Protein AF-A0A5N5TAV2-F1 (afdb_monomer_lite)

pLDDT: mean 87.17, std 7.48, range [62.22, 96.62]

Structure (mmCIF, N/CA/C/O backbone):
data_AF-A0A5N5TAV2-F1
#
_entry.id   AF-A0A5N5TAV2-F1
#
loop_
_atom_site.group_PDB
_atom_site.id
_atom_site.type_symbol
_atom_site.label_atom_id
_atom_site.label_alt_id
_atom_site.label_comp_id
_atom_site.label_asym_id
_atom_site.label_entity_id
_atom_site.label_seq_id
_atom_site.pdbx_PDB_ins_code
_atom_site.Cartn_x
_atom_site.Cartn_y
_atom_site.Cartn_z
_atom_site.occupancy
_atom_site.B_iso_or_equiv
_atom_site.auth_seq_id
_atom_site.auth_comp_id
_atom_site.auth_asym_id
_atom_site.auth_atom_id
_atom_site.pdbx_PDB_model_num
ATOM 1 N N . MET A 1 1 ? -1.971 -16.984 12.006 1.00 73.25 1 MET A N 1
ATOM 2 C CA . MET A 1 1 ? -1.444 -15.706 12.526 1.00 73.25 1 MET A CA 1
ATOM 3 C C . MET A 1 1 ? -2.433 -14.619 12.150 1.00 73.25 1 MET A C 1
ATOM 5 O O . MET A 1 1 ? -2.885 -14.628 11.012 1.00 73.25 1 MET A O 1
ATOM 9 N N . ASP A 1 2 ? -2.828 -13.767 13.094 1.00 86.25 2 ASP A N 1
ATOM 10 C CA . ASP A 1 2 ? -3.733 -12.645 12.826 1.00 86.25 2 ASP A CA 1
ATOM 11 C C . ASP A 1 2 ? -2.931 -11.431 12.330 1.00 86.25 2 ASP A C 1
ATOM 13 O O . ASP A 1 2 ? -1.951 -11.043 12.961 1.00 86.25 2 ASP A O 1
ATOM 17 N N . ILE A 1 3 ? -3.339 -10.858 11.196 1.00 89.25 3 ILE A N 1
ATOM 18 C CA . ILE A 1 3 ? -2.697 -9.702 10.551 1.00 89.25 3 ILE A CA 1
ATOM 19 C C . ILE A 1 3 ? -3.586 -8.450 10.556 1.00 89.25 3 ILE A C 1
ATOM 21 O O . ILE A 1 3 ? -3.293 -7.492 9.842 1.00 89.25 3 ILE A O 1
ATOM 25 N N . THR A 1 4 ? -4.678 -8.446 11.331 1.00 89.00 4 THR A N 1
ATOM 26 C CA . THR A 1 4 ? -5.674 -7.361 11.336 1.00 89.00 4 THR A CA 1
ATOM 27 C C . THR A 1 4 ? -5.035 -5.998 11.601 1.00 89.00 4 THR A C 1
ATOM 29 O O . THR A 1 4 ? -5.343 -5.036 10.907 1.00 89.00 4 THR A O 1
ATOM 32 N N . GLU A 1 5 ? -4.101 -5.905 12.552 1.00 88.25 5 GLU A N 1
ATOM 33 C CA . GLU A 1 5 ? -3.417 -4.642 12.856 1.00 88.25 5 GLU A CA 1
ATOM 34 C C . GLU A 1 5 ? -2.574 -4.145 11.679 1.00 88.25 5 GLU A C 1
ATOM 36 O O . GLU A 1 5 ? -2.759 -3.016 11.228 1.00 88.25 5 GLU A O 1
ATOM 41 N N . SER A 1 6 ? -1.687 -4.988 11.142 1.00 89.56 6 SER A N 1
ATOM 42 C CA . SER A 1 6 ? -0.850 -4.623 9.995 1.00 89.56 6 SER A CA 1
ATOM 43 C C . SER A 1 6 ? -1.703 -4.232 8.790 1.00 89.56 6 SER A C 1
ATOM 45 O O . SER A 1 6 ? -1.431 -3.224 8.143 1.00 89.56 6 SER A O 1
ATOM 47 N N . PHE A 1 7 ? -2.780 -4.977 8.530 1.00 90.69 7 PHE A N 1
ATOM 48 C CA . PHE A 1 7 ? -3.722 -4.663 7.464 1.00 90.69 7 PHE A CA 1
ATOM 49 C C . PHE A 1 7 ? -4.356 -3.279 7.654 1.00 90.69 7 PHE A C 1
ATOM 51 O O . PHE A 1 7 ? -4.352 -2.466 6.730 1.00 90.69 7 PHE A O 1
ATOM 58 N N . GLU A 1 8 ? -4.867 -2.984 8.846 1.00 89.19 8 GLU A N 1
ATOM 59 C CA . GLU A 1 8 ? -5.537 -1.721 9.144 1.00 89.19 8 GLU A CA 1
ATOM 60 C C . GLU A 1 8 ? -4.594 -0.509 9.126 1.00 89.19 8 GLU A C 1
ATOM 62 O O . GLU A 1 8 ? -5.004 0.575 8.702 1.00 89.19 8 GLU A O 1
ATOM 67 N N . CYS A 1 9 ? -3.342 -0.696 9.555 1.00 88.88 9 CYS A N 1
ATOM 68 C CA . CYS A 1 9 ? -2.297 0.327 9.544 1.00 88.88 9 CYS A CA 1
ATOM 69 C C . CYS A 1 9 ? -1.771 0.624 8.135 1.00 88.88 9 CYS A C 1
ATOM 71 O O . CYS A 1 9 ? -1.396 1.759 7.857 1.00 88.88 9 CYS A O 1
ATOM 73 N N . SER A 1 10 ? -1.739 -0.365 7.239 1.00 88.81 10 SER A N 1
ATOM 74 C CA . SER A 1 10 ? -1.295 -0.159 5.855 1.00 88.81 10 SER A CA 1
ATOM 75 C C . SER A 1 10 ? -2.388 0.422 4.954 1.00 88.81 10 SER A C 1
ATOM 77 O O . SER A 1 10 ? -2.080 1.121 3.990 1.00 88.81 10 SER A O 1
ATOM 79 N N . HIS A 1 11 ? -3.666 0.165 5.251 1.00 88.94 11 HIS A N 1
ATOM 80 C CA . HIS A 1 11 ? -4.780 0.536 4.379 1.00 88.94 11 HIS A CA 1
ATOM 81 C C . HIS A 1 11 ? -5.647 1.641 4.991 1.00 88.94 11 HIS A C 1
ATOM 83 O O . HIS A 1 11 ? -6.580 1.383 5.750 1.00 88.94 11 HIS A O 1
ATOM 89 N N . PHE A 1 12 ? -5.393 2.893 4.607 1.00 85.81 12 PHE A N 1
ATOM 90 C CA . PHE A 1 12 ? -6.178 4.056 5.053 1.00 85.81 12 PHE A CA 1
ATOM 91 C C . PHE A 1 12 ? -7.471 4.290 4.246 1.00 85.81 12 PHE A C 1
ATOM 93 O O . PHE A 1 12 ? -8.322 5.096 4.637 1.00 85.81 12 PHE A O 1
ATOM 100 N N . THR A 1 13 ? -7.644 3.580 3.129 1.00 84.50 13 THR A N 1
ATOM 101 C CA . THR A 1 13 ? -8.831 3.650 2.265 1.00 84.50 13 THR A CA 1
ATOM 102 C C . THR A 1 13 ? -9.853 2.567 2.619 1.00 84.50 13 THR A C 1
ATOM 104 O O . THR A 1 13 ? -9.528 1.554 3.227 1.00 84.50 13 THR A O 1
ATOM 107 N N . GLN A 1 14 ? -11.114 2.773 2.226 1.00 85.56 14 GLN A N 1
ATOM 108 C CA . GLN A 1 14 ? -12.201 1.808 2.470 1.00 85.56 14 GLN A CA 1
ATOM 109 C C . GLN A 1 14 ? -12.255 0.678 1.429 1.00 85.56 14 GLN A C 1
ATOM 111 O O . GLN A 1 14 ? -12.990 -0.292 1.600 1.00 85.56 14 GLN A O 1
ATOM 116 N N . LEU A 1 15 ? -11.499 0.793 0.334 1.00 88.81 15 LEU A N 1
ATOM 117 C CA . LEU A 1 15 ? -11.545 -0.157 -0.777 1.00 88.81 15 LEU A CA 1
ATOM 118 C C . LEU A 1 15 ? -11.104 -1.575 -0.360 1.00 88.81 15 LEU A C 1
ATOM 120 O O . LEU A 1 15 ? -11.860 -2.511 -0.622 1.00 88.81 1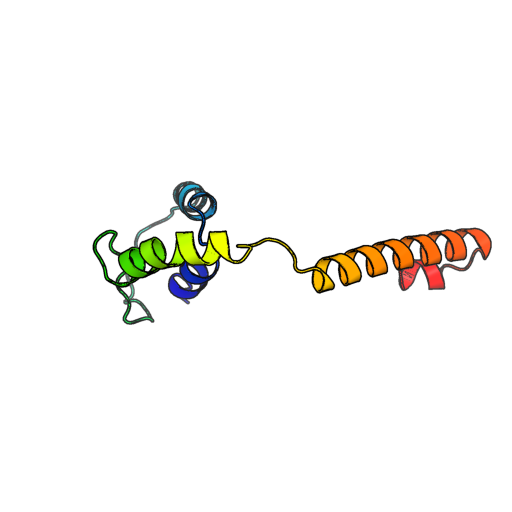5 LEU A O 1
ATOM 124 N N . PRO A 1 16 ? -9.969 -1.765 0.343 1.00 90.56 16 PRO A N 1
ATOM 125 C CA . PRO A 1 16 ? -9.539 -3.089 0.799 1.00 90.56 16 PRO A CA 1
ATOM 126 C C . PRO A 1 16 ? -10.517 -3.717 1.799 1.00 90.56 16 PRO A C 1
ATOM 128 O O . PRO A 1 16 ? -10.802 -4.908 1.723 1.00 90.56 16 PRO A O 1
ATOM 131 N N . GLU A 1 17 ? -11.086 -2.911 2.698 1.00 89.19 17 GLU A N 1
ATOM 132 C CA . GLU A 1 17 ? -12.073 -3.366 3.684 1.00 89.19 17 GLU A CA 1
ATOM 133 C C . GLU A 1 17 ? -13.365 -3.854 3.010 1.00 89.19 17 GLU A C 1
ATOM 135 O O . GLU A 1 17 ? -13.916 -4.894 3.369 1.00 89.19 17 GLU A O 1
ATOM 140 N N . ASN A 1 18 ? -13.828 -3.145 1.977 1.00 91.94 18 ASN A N 1
ATOM 141 C CA . ASN A 1 18 ? -14.982 -3.574 1.191 1.00 91.94 18 ASN A CA 1
ATOM 142 C C . ASN A 1 18 ? -14.691 -4.834 0.368 1.00 91.94 18 ASN A C 1
ATOM 144 O O . ASN A 1 18 ? -15.572 -5.681 0.230 1.00 91.94 18 ASN A O 1
ATOM 148 N N . LEU A 1 19 ? -13.467 -4.983 -0.142 1.00 93.81 19 LEU A N 1
ATOM 149 C CA . LEU A 1 19 ? -13.053 -6.175 -0.877 1.00 93.81 19 LEU A CA 1
ATOM 150 C C . LEU A 1 19 ? -13.018 -7.417 0.027 1.00 93.81 19 LEU A C 1
ATOM 152 O O . LEU A 1 19 ? -13.479 -8.480 -0.387 1.00 93.81 19 LEU A O 1
ATOM 156 N N . LEU A 1 20 ? -12.536 -7.282 1.268 1.00 91.38 20 LEU A N 1
ATOM 157 C CA . LEU A 1 20 ? -12.464 -8.386 2.233 1.00 91.38 20 LEU A CA 1
ATOM 158 C C . LEU A 1 20 ? -13.823 -9.035 2.510 1.00 91.38 20 LEU A C 1
ATOM 160 O O . LEU A 1 20 ? -13.882 -10.249 2.689 1.00 91.38 20 LEU A O 1
ATOM 164 N N . LYS A 1 21 ? -14.919 -8.264 2.474 1.00 91.38 21 LYS A N 1
ATOM 165 C CA . LYS A 1 21 ? -16.282 -8.788 2.675 1.00 91.38 21 LYS A CA 1
ATOM 166 C C . LYS A 1 21 ? -16.633 -9.908 1.689 1.00 91.38 21 LYS A C 1
ATOM 168 O O . LYS A 1 21 ? -17.369 -10.819 2.047 1.00 91.38 21 LYS A O 1
ATOM 173 N N . LYS A 1 22 ? -16.079 -9.878 0.469 1.00 95.12 22 LYS A N 1
ATOM 174 C CA . LYS A 1 22 ? -16.287 -10.919 -0.554 1.00 95.12 22 LYS A CA 1
ATOM 175 C C . LYS A 1 22 ? -15.581 -12.236 -0.218 1.00 95.12 22 LYS A C 1
ATOM 177 O O . LYS A 1 22 ? -16.026 -13.292 -0.651 1.00 95.12 22 LYS A O 1
ATOM 182 N N . PHE A 1 23 ? -14.483 -12.168 0.527 1.00 93.31 23 PHE A N 1
ATOM 183 C CA . PHE A 1 23 ? -13.650 -13.317 0.889 1.00 93.31 23 PHE A CA 1
ATOM 184 C C . PHE A 1 23 ? -13.894 -13.779 2.330 1.00 93.31 23 PHE A C 1
ATOM 186 O O . PHE A 1 23 ? -13.082 -14.509 2.897 1.00 93.31 23 PHE A O 1
ATOM 193 N N . TYR A 1 24 ? -15.000 -13.346 2.936 1.00 93.00 24 TYR A N 1
ATOM 194 C CA . TYR A 1 24 ? -15.392 -13.784 4.264 1.00 93.00 24 TYR A CA 1
ATOM 195 C C . TYR A 1 24 ? -15.732 -15.281 4.252 1.00 93.00 24 TYR A C 1
ATOM 197 O O . TYR A 1 24 ? -16.561 -15.731 3.464 1.00 93.00 24 TYR A O 1
ATOM 205 N N . VAL A 1 25 ? -15.089 -16.044 5.138 1.00 93.50 25 VAL A N 1
ATOM 206 C CA . VAL A 1 25 ? -15.322 -17.490 5.288 1.00 93.50 25 VAL A CA 1
ATOM 207 C C . VAL A 1 25 ? -16.044 -17.794 6.597 1.00 93.50 25 VAL A C 1
ATOM 209 O O . VAL A 1 25 ? -17.018 -18.540 6.603 1.00 93.50 25 VAL A O 1
ATOM 212 N N . LYS A 1 26 ? -15.545 -17.253 7.713 1.00 92.38 26 LYS A N 1
ATOM 213 C CA . LYS A 1 26 ? -16.077 -17.489 9.058 1.00 92.38 26 LYS A CA 1
ATOM 214 C C . LYS A 1 26 ? -15.537 -16.476 10.062 1.00 92.38 26 LYS A C 1
ATOM 216 O O . LYS A 1 26 ? -14.498 -15.856 9.822 1.00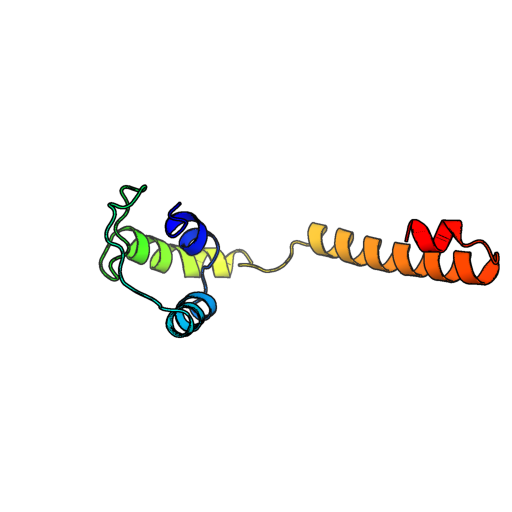 92.38 26 LYS A O 1
ATOM 221 N N . ASP A 1 27 ? -16.179 -16.422 11.222 1.00 89.44 27 ASP A N 1
ATOM 222 C CA . ASP A 1 27 ? -15.678 -15.699 12.386 1.00 89.44 27 ASP A CA 1
ATOM 223 C C . ASP A 1 27 ? -14.505 -16.414 13.070 1.00 89.44 27 ASP A C 1
ATOM 225 O O . ASP A 1 27 ? -14.283 -17.624 12.928 1.00 89.44 27 ASP A O 1
ATOM 229 N N . ILE A 1 28 ? -13.732 -15.634 13.826 1.00 85.69 28 ILE A N 1
ATOM 230 C CA . ILE A 1 28 ? -12.595 -16.138 14.594 1.00 85.69 28 ILE A CA 1
ATOM 231 C C . ILE A 1 28 ? -13.077 -16.929 15.814 1.00 85.69 28 ILE A C 1
ATOM 233 O O . ILE A 1 28 ? -14.010 -16.530 16.504 1.00 85.69 28 ILE A O 1
ATOM 237 N N . THR A 1 29 ? -12.396 -18.031 16.118 1.00 87.75 29 THR A N 1
ATOM 238 C CA . THR A 1 29 ? -12.623 -18.824 17.342 1.00 87.75 29 THR A CA 1
ATOM 239 C C . THR A 1 29 ? -11.487 -18.673 18.351 1.00 87.75 29 THR A C 1
ATOM 241 O O . THR A 1 29 ? -11.624 -19.051 19.509 1.00 87.75 29 THR A O 1
ATOM 244 N N . THR A 1 30 ? -10.349 -18.137 17.912 1.00 85.19 30 THR A N 1
ATOM 245 C CA . THR A 1 30 ? -9.152 -17.917 18.725 1.00 85.19 30 THR A CA 1
ATOM 246 C C . THR A 1 30 ? -9.064 -16.460 19.175 1.00 85.19 30 THR A C 1
ATOM 248 O O . THR A 1 30 ? -9.452 -15.574 18.408 1.00 85.19 30 THR A O 1
ATOM 251 N N . PRO A 1 31 ? -8.514 -16.179 20.369 1.00 83.81 31 PRO A N 1
ATOM 252 C CA . PRO A 1 31 ? -8.293 -14.811 20.817 1.00 83.81 31 PRO A CA 1
ATOM 253 C C . PRO A 1 31 ? -7.307 -14.075 19.901 1.00 83.81 31 PRO A C 1
ATOM 255 O O . PRO A 1 31 ? -6.433 -14.677 19.272 1.00 83.81 31 PRO A O 1
ATOM 258 N N . ARG A 1 32 ? -7.471 -12.752 19.826 1.00 78.81 32 ARG A N 1
ATOM 259 C CA . ARG A 1 32 ? -6.647 -11.869 18.997 1.00 78.81 32 ARG A CA 1
ATOM 260 C C . ARG A 1 32 ? -5.234 -11.748 19.576 1.00 78.81 32 ARG A C 1
ATOM 262 O O . ARG A 1 32 ? -5.071 -11.727 20.791 1.00 78.81 32 ARG A O 1
ATOM 269 N N . THR A 1 33 ? -4.220 -11.628 18.717 1.00 81.50 33 THR A N 1
ATOM 270 C CA . THR A 1 33 ? -2.821 -11.440 19.159 1.00 81.50 33 THR A CA 1
ATOM 271 C C . THR A 1 33 ? -2.567 -10.033 19.709 1.00 81.50 33 THR A C 1
ATOM 273 O O . THR A 1 33 ? -1.648 -9.836 20.498 1.00 81.50 33 THR A O 1
ATOM 276 N N . THR A 1 34 ? -3.379 -9.050 19.314 1.00 78.00 34 THR A N 1
ATOM 277 C CA . THR A 1 34 ? -3.167 -7.632 19.620 1.00 78.00 34 THR A CA 1
ATOM 278 C C . THR A 1 34 ? -4.222 -7.117 20.598 1.00 78.00 34 THR A C 1
ATOM 280 O O . THR A 1 34 ? -5.381 -7.536 20.567 1.00 78.00 34 THR A O 1
ATOM 283 N N . ALA A 1 35 ? -3.829 -6.185 21.472 1.00 79.44 35 ALA A N 1
ATOM 284 C CA . ALA A 1 35 ? -4.711 -5.620 22.499 1.00 79.44 35 ALA A CA 1
ATOM 285 C C . ALA A 1 35 ? -5.725 -4.596 21.947 1.00 79.44 35 ALA A C 1
ATOM 287 O O . ALA A 1 35 ? -6.615 -4.144 22.668 1.00 79.44 35 ALA A O 1
ATOM 288 N N . PHE A 1 36 ? -5.605 -4.204 20.675 1.00 79.75 36 PHE A N 1
ATOM 289 C CA . PHE A 1 36 ? -6.452 -3.175 20.084 1.00 79.75 36 PHE A CA 1
ATOM 290 C C . PHE A 1 36 ? -7.837 -3.706 19.686 1.00 79.75 36 PHE A C 1
ATOM 292 O O . PHE A 1 36 ? -8.005 -4.756 19.056 1.00 79.75 36 PHE A O 1
ATOM 299 N N . THR A 1 37 ? -8.864 -2.920 20.007 1.00 80.44 37 THR A N 1
ATOM 300 C CA . THR A 1 37 ? -10.238 -3.145 19.548 1.00 80.44 37 THR A CA 1
ATOM 301 C C . THR A 1 37 ? -10.523 -2.353 18.276 1.00 80.44 37 THR A C 1
ATOM 303 O O . THR A 1 37 ? -10.447 -1.124 18.276 1.00 80.44 37 THR A O 1
ATOM 306 N N . PHE A 1 38 ? -10.944 -3.053 17.221 1.00 85.38 38 PHE A N 1
ATOM 307 C CA . PHE A 1 38 ? -11.291 -2.480 15.912 1.00 85.38 38 PHE A CA 1
ATOM 308 C C . PHE A 1 38 ? -12.789 -2.165 15.749 1.00 85.38 38 PHE A C 1
ATOM 310 O O . PHE A 1 38 ? -13.294 -2.147 14.628 1.00 85.38 38 PHE A O 1
ATOM 317 N N . LYS A 1 39 ? -13.508 -1.930 16.856 1.00 86.62 39 LYS A N 1
ATOM 318 C CA . LYS A 1 39 ? -14.900 -1.449 16.815 1.00 86.62 39 LYS A CA 1
ATOM 319 C C . LYS A 1 39 ? -14.950 -0.066 16.159 1.00 86.62 39 LYS A C 1
ATOM 321 O O . LYS A 1 39 ? -13.988 0.688 16.304 1.00 86.62 39 LYS A O 1
ATOM 326 N N . ASP A 1 40 ? -16.039 0.273 15.468 1.00 85.38 40 ASP A N 1
ATOM 327 C CA . ASP A 1 40 ? -16.143 1.560 14.755 1.00 85.38 40 ASP A CA 1
ATOM 328 C C . ASP A 1 40 ? -16.065 2.775 15.699 1.00 85.38 40 ASP A C 1
ATOM 330 O O . ASP A 1 40 ? -15.419 3.774 15.385 1.00 85.38 40 ASP A O 1
ATOM 334 N N . ASP A 1 41 ? -16.636 2.639 16.895 1.00 87.69 41 ASP A N 1
ATOM 335 C CA . ASP A 1 41 ? -16.572 3.584 18.016 1.00 87.69 41 ASP A CA 1
ATOM 336 C C . ASP A 1 41 ? -15.346 3.371 18.927 1.00 87.69 41 ASP A C 1
ATOM 338 O O . ASP A 1 41 ? -15.154 4.071 19.920 1.00 87.69 41 ASP A O 1
ATOM 342 N N . GLY A 1 42 ? -14.487 2.407 18.593 1.00 89.31 42 GLY A N 1
ATOM 343 C CA . GLY A 1 42 ? -13.293 2.077 19.357 1.00 89.31 42 GLY A CA 1
ATOM 344 C C . GLY A 1 42 ? -12.149 3.075 19.165 1.00 89.31 42 GLY A C 1
ATOM 345 O O . GLY A 1 42 ? -12.117 3.880 18.227 1.00 89.31 42 GLY A O 1
ATOM 346 N N . PHE A 1 43 ? -11.142 2.963 20.036 1.00 89.19 43 PHE A N 1
ATOM 347 C CA . PHE A 1 43 ? -9.940 3.801 20.002 1.00 89.19 43 PHE A CA 1
ATOM 348 C C . PHE A 1 43 ? -9.244 3.783 18.632 1.00 89.19 43 PHE A C 1
ATOM 350 O O . PHE A 1 43 ? -8.994 4.841 18.058 1.00 89.19 43 PHE A O 1
ATOM 357 N N . PHE A 1 44 ? -8.973 2.593 18.082 1.00 89.88 44 PHE A N 1
ATOM 358 C CA . PHE A 1 44 ? -8.192 2.456 16.851 1.00 89.88 44 PHE A CA 1
ATOM 359 C C . PHE A 1 44 ? -8.888 3.109 15.646 1.00 89.88 44 PHE A C 1
ATOM 361 O O . PHE A 1 44 ? -8.281 3.904 14.928 1.00 89.88 44 PHE A O 1
ATOM 368 N N . ARG A 1 45 ? -10.182 2.827 15.437 1.00 89.50 45 ARG A N 1
ATOM 369 C CA . ARG A 1 45 ? -10.960 3.406 14.326 1.00 89.50 45 ARG A CA 1
ATOM 370 C C . ARG A 1 45 ? -11.126 4.916 14.478 1.00 89.50 45 ARG A C 1
ATOM 372 O O . ARG A 1 45 ? -11.002 5.642 13.490 1.00 89.50 45 ARG A O 1
ATOM 379 N N . THR A 1 46 ? -11.302 5.400 15.708 1.00 92.00 46 THR A N 1
ATOM 380 C CA . THR A 1 46 ? -11.336 6.838 16.006 1.00 92.00 46 THR A CA 1
ATOM 381 C C . THR A 1 46 ? -10.006 7.514 15.674 1.00 92.00 46 THR A C 1
ATOM 383 O O . THR A 1 46 ? -9.993 8.552 15.008 1.00 92.00 46 THR A O 1
ATOM 386 N N . LEU A 1 47 ? -8.882 6.922 16.089 1.00 91.69 47 LEU A N 1
ATOM 387 C CA . LEU A 1 47 ? -7.544 7.422 15.776 1.00 91.69 47 LEU A CA 1
ATOM 388 C C . LEU A 1 47 ? -7.316 7.459 14.260 1.00 91.69 47 LEU A C 1
ATOM 390 O O . LEU A 1 47 ? -6.958 8.506 13.722 1.00 91.69 47 LEU A O 1
ATOM 394 N N . LYS A 1 48 ? -7.613 6.359 13.559 1.00 89.88 48 LYS A N 1
ATOM 395 C CA . LYS A 1 48 ? -7.497 6.257 12.097 1.00 89.88 48 LYS A CA 1
ATOM 396 C C . LYS A 1 48 ? -8.292 7.356 11.384 1.00 89.88 48 LYS A C 1
ATOM 398 O O . LYS A 1 48 ? -7.761 8.008 10.487 1.00 89.88 48 LYS A O 1
ATOM 403 N N . ARG A 1 49 ? -9.533 7.620 11.817 1.00 91.06 49 ARG A N 1
ATOM 404 C CA . ARG A 1 49 ? -10.408 8.662 11.246 1.00 91.06 49 ARG A CA 1
ATOM 405 C C . ARG A 1 49 ? -9.848 10.075 11.447 1.00 91.06 49 ARG A C 1
ATOM 407 O O . ARG A 1 49 ? -9.970 10.896 10.546 1.00 91.06 49 ARG A O 1
ATOM 414 N N . LYS A 1 50 ? -9.213 10.346 12.593 1.00 92.94 50 LYS A N 1
ATOM 415 C CA . LYS A 1 50 ? -8.570 11.640 12.887 1.00 92.94 50 LYS A CA 1
ATOM 416 C C . LYS A 1 50 ? -7.249 11.838 12.139 1.00 92.94 50 LYS A C 1
ATOM 418 O O . LYS A 1 50 ? -6.963 12.948 11.704 1.00 92.94 50 LYS A O 1
ATOM 423 N N . VAL A 1 51 ? -6.455 10.778 11.979 1.00 92.00 51 VAL A N 1
ATOM 424 C CA . VAL A 1 51 ? -5.147 10.833 11.301 1.00 92.00 51 VAL A CA 1
ATOM 425 C C . VAL A 1 51 ? -5.297 10.924 9.785 1.00 92.00 51 VAL A C 1
ATOM 427 O O . VAL A 1 51 ? -4.536 11.647 9.147 1.00 92.00 51 VAL A O 1
ATOM 430 N N . LYS A 1 52 ? -6.295 10.248 9.204 1.00 90.56 52 LYS A N 1
ATOM 431 C CA . LYS A 1 52 ? -6.535 10.213 7.754 1.00 90.56 52 LYS A CA 1
ATOM 432 C C . LYS A 1 52 ? -6.466 11.589 7.057 1.00 90.56 52 LYS A C 1
ATOM 434 O O . LYS A 1 52 ? -5.669 11.700 6.132 1.00 90.56 52 LYS A O 1
ATOM 439 N N . PRO A 1 53 ? -7.194 12.641 7.482 1.00 92.19 53 PRO A N 1
ATOM 440 C CA . PRO A 1 53 ? -7.125 13.943 6.809 1.00 92.19 53 PRO A CA 1
ATOM 441 C C . PRO A 1 53 ? -5.744 14.614 6.914 1.00 92.19 53 PRO A C 1
ATOM 443 O O . PRO A 1 53 ? -5.321 15.316 5.998 1.00 92.19 53 PRO A O 1
ATOM 446 N N . ILE A 1 54 ? -5.014 14.391 8.012 1.00 93.19 54 ILE A N 1
ATOM 447 C CA . ILE A 1 54 ? -3.651 14.916 8.200 1.00 93.19 54 ILE A CA 1
ATOM 448 C C . ILE A 1 54 ? -2.688 14.200 7.248 1.00 93.19 54 ILE A C 1
ATOM 450 O O . ILE A 1 54 ? -1.853 14.831 6.604 1.00 93.19 54 ILE A O 1
ATOM 454 N N . TRP A 1 55 ? -2.828 12.880 7.139 1.00 89.44 55 TRP A N 1
ATOM 455 C CA . TRP A 1 55 ? -2.042 12.051 6.235 1.00 89.44 55 TRP A CA 1
ATOM 456 C C . TRP A 1 55 ? -2.303 12.403 4.763 1.00 89.44 55 TRP A C 1
ATOM 458 O O . TRP A 1 55 ? -1.351 12.594 4.009 1.00 89.44 55 TRP A O 1
ATOM 468 N N . GLU A 1 56 ? -3.566 12.597 4.370 1.00 89.75 56 GLU A N 1
ATOM 469 C CA . GLU A 1 56 ? -3.943 13.043 3.020 1.00 89.75 56 GLU A CA 1
ATOM 470 C C . GLU A 1 56 ? -3.338 14.415 2.683 1.00 89.75 56 GLU A C 1
ATOM 472 O O . GLU A 1 56 ? -2.788 14.593 1.596 1.00 89.75 56 GLU A O 1
ATOM 477 N N . LYS A 1 57 ? -3.347 15.363 3.632 1.00 90.31 57 LYS A N 1
ATOM 478 C CA . LYS A 1 57 ? -2.725 16.686 3.453 1.00 90.31 57 LYS A CA 1
ATOM 479 C C . LYS A 1 57 ? -1.204 16.615 3.257 1.00 90.31 57 LYS A C 1
ATOM 481 O O . LYS A 1 57 ? -0.644 17.458 2.563 1.00 90.31 57 LYS A O 1
ATOM 486 N N . ASN A 1 58 ? -0.544 15.612 3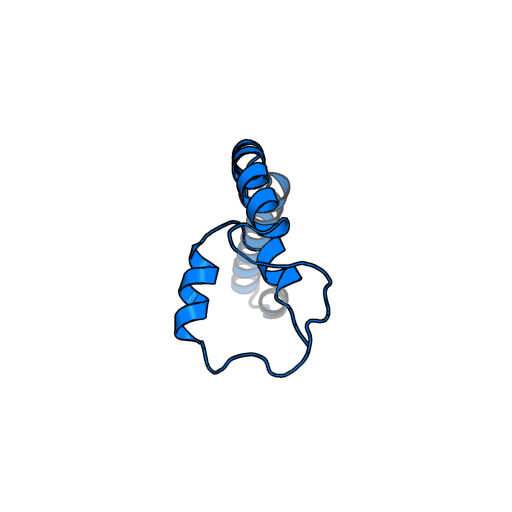.834 1.00 87.25 58 ASN A N 1
ATOM 487 C CA . ASN A 1 58 ? 0.908 15.424 3.764 1.00 87.25 58 ASN A CA 1
ATOM 488 C C . ASN A 1 58 ? 1.359 14.529 2.595 1.00 87.25 58 ASN A C 1
ATOM 490 O O . ASN A 1 58 ? 2.466 13.996 2.617 1.00 87.25 58 ASN A O 1
ATOM 494 N N . GLY A 1 59 ? 0.521 14.363 1.569 1.00 82.94 59 GLY A N 1
ATOM 495 C CA . GLY A 1 59 ? 0.862 13.607 0.362 1.00 82.94 59 GLY A CA 1
ATOM 496 C C . GLY A 1 59 ? 0.343 12.170 0.344 1.00 82.94 59 GLY A C 1
ATOM 497 O O . GLY A 1 59 ? 0.491 11.499 -0.672 1.00 82.94 59 GLY A O 1
ATOM 498 N N . GLY A 1 60 ? -0.322 11.700 1.403 1.00 85.31 60 GLY A N 1
ATOM 499 C CA . GLY A 1 60 ? -1.013 10.411 1.421 1.00 85.31 60 GLY A CA 1
ATOM 500 C C . GLY A 1 60 ? -0.143 9.230 0.966 1.00 85.31 60 GLY A C 1
ATOM 501 O O . GLY A 1 60 ? 0.981 9.050 1.428 1.00 85.31 60 GLY A O 1
ATOM 502 N N . SER A 1 61 ? -0.678 8.419 0.044 1.00 80.50 61 SER A N 1
ATOM 503 C CA . SER A 1 61 ? 0.041 7.312 -0.615 1.00 80.50 61 SER A CA 1
ATOM 504 C C . SER A 1 61 ? 0.772 7.748 -1.890 1.00 80.50 61 SER A C 1
ATOM 506 O O . SER A 1 61 ? 1.185 6.893 -2.674 1.00 80.50 61 SER A O 1
ATOM 508 N N . ALA A 1 62 ? 0.891 9.051 -2.162 1.00 82.31 62 ALA A N 1
ATOM 509 C CA . ALA A 1 62 ? 1.552 9.512 -3.372 1.00 82.31 62 ALA A CA 1
ATOM 510 C C . ALA A 1 62 ? 3.043 9.127 -3.342 1.00 82.31 62 ALA A C 1
ATOM 512 O O . ALA A 1 62 ? 3.701 9.291 -2.310 1.00 82.31 62 ALA A O 1
ATOM 513 N N . PRO A 1 63 ? 3.602 8.638 -4.463 1.00 82.44 63 PRO A N 1
ATOM 514 C CA . PRO A 1 63 ? 5.014 8.305 -4.526 1.00 82.44 63 PRO A CA 1
ATOM 515 C C . PRO A 1 63 ? 5.851 9.570 -4.338 1.00 82.44 63 PRO A C 1
ATOM 517 O O . PRO A 1 63 ? 5.595 10.610 -4.959 1.00 82.44 63 PRO A O 1
ATOM 520 N N . THR A 1 64 ? 6.869 9.463 -3.489 1.00 88.00 64 THR A N 1
ATOM 521 C CA . THR A 1 64 ? 7.829 10.544 -3.261 1.00 88.00 64 THR A CA 1
ATOM 522 C C . THR A 1 64 ? 8.601 10.844 -4.547 1.00 88.00 64 THR A C 1
ATOM 524 O O . THR A 1 64 ? 8.696 10.008 -5.448 1.00 88.00 64 THR A O 1
ATOM 527 N N . VAL A 1 65 ? 9.197 12.035 -4.644 1.00 89.56 65 VAL A N 1
ATOM 528 C CA . VAL A 1 65 ? 10.046 12.399 -5.796 1.00 89.56 65 VAL A CA 1
ATOM 529 C C . VAL A 1 65 ? 11.185 11.388 -5.983 1.00 89.56 65 VAL A C 1
ATOM 531 O O . VAL A 1 65 ? 11.484 11.004 -7.107 1.00 89.56 65 VAL A O 1
ATOM 534 N N . GLN A 1 66 ? 11.754 10.889 -4.881 1.00 91.12 66 GLN A N 1
ATOM 535 C CA . GLN A 1 66 ? 12.775 9.840 -4.901 1.00 91.12 66 GLN A CA 1
ATOM 536 C C . GLN A 1 66 ? 12.243 8.525 -5.479 1.00 91.12 66 GLN A C 1
ATOM 538 O O . GLN A 1 66 ? 12.895 7.930 -6.329 1.00 91.12 66 GLN A O 1
ATOM 543 N N . MET A 1 67 ? 11.045 8.089 -5.070 1.00 91.69 67 MET A N 1
ATOM 544 C CA . MET A 1 67 ? 10.415 6.891 -5.635 1.00 91.69 67 MET A CA 1
ATOM 545 C C . MET A 1 67 ? 10.171 7.038 -7.136 1.00 91.69 67 MET A C 1
ATOM 547 O O . MET A 1 67 ? 10.483 6.118 -7.885 1.00 91.69 67 MET A O 1
ATOM 551 N N . LYS A 1 68 ? 9.662 8.194 -7.581 1.00 93.69 68 LYS A N 1
ATOM 552 C CA . LYS A 1 68 ? 9.464 8.470 -9.012 1.00 93.69 68 LYS A CA 1
ATOM 553 C C . LYS A 1 68 ? 10.781 8.387 -9.778 1.00 93.69 68 LYS A C 1
ATOM 555 O O . LYS A 1 68 ? 10.856 7.662 -10.758 1.00 93.69 68 LYS A O 1
ATOM 560 N N . PHE A 1 69 ? 11.832 9.028 -9.265 1.00 96.44 69 PHE A N 1
ATOM 561 C CA . PHE A 1 69 ? 13.159 8.976 -9.874 1.00 96.44 69 PHE A CA 1
ATOM 562 C C . PHE A 1 69 ? 13.700 7.544 -9.985 1.00 96.44 69 PHE A C 1
ATOM 564 O O . PHE A 1 69 ? 14.212 7.165 -11.034 1.00 96.44 69 PHE A O 1
ATOM 571 N N . ILE A 1 70 ? 13.549 6.727 -8.935 1.00 96.06 70 ILE A N 1
ATOM 572 C CA . ILE A 1 70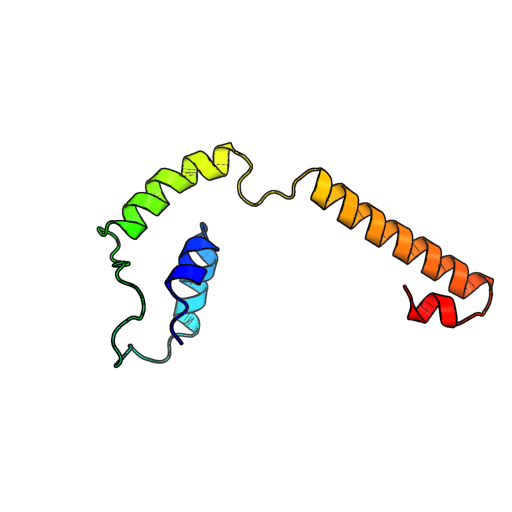 ? 13.965 5.318 -8.959 1.00 96.06 70 ILE A CA 1
ATOM 573 C C . ILE A 1 70 ? 13.191 4.549 -10.037 1.00 96.06 70 ILE A C 1
ATOM 575 O O . ILE A 1 70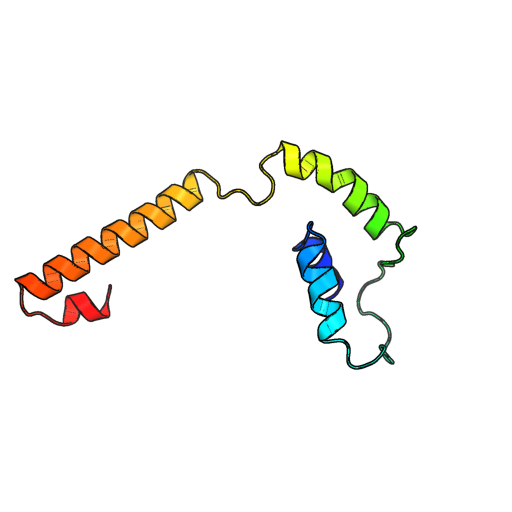 ? 13.812 3.858 -10.842 1.00 96.06 70 ILE A O 1
ATOM 579 N N . ILE A 1 71 ? 11.864 4.698 -10.093 1.00 95.12 71 ILE A N 1
ATOM 580 C CA . ILE A 1 71 ? 11.016 4.013 -11.081 1.00 95.12 71 ILE A CA 1
ATOM 581 C C . ILE A 1 71 ? 11.401 4.430 -12.507 1.00 95.12 71 ILE A C 1
ATOM 583 O O . ILE A 1 71 ? 11.637 3.567 -13.351 1.00 95.12 71 ILE A O 1
ATOM 587 N N . ASP A 1 72 ? 11.541 5.732 -12.759 1.00 96.31 72 ASP A N 1
ATOM 588 C CA . ASP A 1 72 ? 11.905 6.263 -14.075 1.00 96.31 72 ASP A CA 1
ATOM 589 C C . ASP A 1 72 ? 13.309 5.800 -14.497 1.00 96.31 72 ASP A C 1
ATOM 591 O O . ASP A 1 72 ? 13.530 5.432 -15.654 1.00 96.31 72 ASP A O 1
ATOM 595 N N . SER A 1 73 ? 14.258 5.753 -13.553 1.00 96.62 73 SER A N 1
ATOM 596 C CA . SER A 1 73 ? 15.616 5.261 -13.810 1.00 96.62 73 SER A CA 1
ATOM 597 C C . SER A 1 73 ? 15.636 3.772 -14.153 1.00 96.62 73 SER A C 1
ATOM 599 O O . SER A 1 73 ? 16.355 3.368 -15.065 1.00 96.62 73 SER A O 1
ATOM 601 N N . LEU A 1 74 ? 14.802 2.970 -13.483 1.00 96.25 74 LEU A N 1
ATOM 602 C CA . LEU A 1 74 ? 14.710 1.535 -13.723 1.00 96.25 74 LEU A CA 1
ATOM 603 C C . LEU A 1 74 ? 14.113 1.254 -15.105 1.00 96.25 74 LEU A C 1
ATOM 605 O O . LEU A 1 74 ? 14.654 0.450 -15.859 1.00 96.25 74 LEU A O 1
ATOM 609 N N . VAL A 1 75 ? 13.055 1.979 -15.477 1.00 96.56 75 VAL A N 1
ATOM 610 C CA . VAL A 1 75 ? 12.439 1.886 -16.810 1.00 96.56 75 VAL A CA 1
ATOM 611 C C . VAL A 1 75 ? 13.421 2.324 -17.900 1.00 96.56 75 VAL A C 1
ATOM 613 O O . VAL A 1 75 ? 13.553 1.664 -18.929 1.00 96.56 75 VAL A O 1
ATOM 616 N N . THR A 1 76 ? 14.156 3.412 -17.667 1.00 96.50 76 THR A N 1
ATOM 617 C CA . THR A 1 76 ? 15.173 3.899 -18.609 1.00 96.50 76 THR A CA 1
ATOM 618 C C . THR A 1 76 ? 16.295 2.875 -18.791 1.00 96.50 76 THR A C 1
ATOM 620 O O . THR A 1 76 ? 16.675 2.578 -19.924 1.00 96.50 76 THR A O 1
ATOM 623 N N . ALA A 1 77 ? 16.796 2.293 -17.697 1.00 95.50 77 ALA A N 1
ATOM 624 C CA . ALA A 1 77 ? 17.823 1.255 -17.736 1.00 95.50 77 ALA A CA 1
ATOM 625 C C . ALA A 1 77 ? 17.346 0.010 -18.496 1.00 95.50 77 ALA A C 1
ATOM 627 O O . ALA A 1 77 ? 18.074 -0.494 -19.352 1.00 95.50 77 ALA A O 1
ATOM 628 N N . PHE A 1 78 ? 16.107 -0.426 -18.254 1.00 94.38 78 PHE A N 1
ATOM 629 C CA . PHE A 1 78 ? 15.492 -1.540 -18.973 1.00 94.38 78 PHE A CA 1
ATOM 630 C C . PHE A 1 78 ? 15.507 -1.314 -20.491 1.00 94.38 78 PHE A C 1
ATOM 632 O O . PHE A 1 78 ? 15.981 -2.167 -21.242 1.00 94.38 78 PHE A O 1
ATOM 639 N N . PHE A 1 79 ? 15.076 -0.137 -20.958 1.00 94.81 79 PHE A N 1
ATOM 640 C CA . PHE A 1 79 ? 15.111 0.180 -22.387 1.00 94.81 79 PHE A CA 1
ATOM 641 C C . PHE A 1 79 ? 16.537 0.223 -22.947 1.00 94.81 79 PHE A C 1
ATOM 643 O O . PHE A 1 79 ? 16.785 -0.324 -24.022 1.00 94.81 79 PHE A O 1
ATOM 650 N N . ILE A 1 80 ? 17.492 0.817 -22.223 1.00 93.75 80 ILE A N 1
ATOM 651 C CA . ILE A 1 80 ? 18.904 0.853 -22.640 1.00 93.75 80 ILE A CA 1
ATOM 652 C C . ILE A 1 80 ? 19.455 -0.565 -22.820 1.00 93.75 80 ILE A C 1
ATOM 654 O O . ILE A 1 80 ? 20.094 -0.853 -23.840 1.00 93.75 80 ILE A O 1
ATOM 658 N N . PHE A 1 81 ? 19.195 -1.464 -21.869 1.00 90.44 81 PHE A N 1
ATOM 659 C CA . PHE A 1 81 ? 19.639 -2.850 -21.971 1.00 90.44 81 PHE A CA 1
ATOM 660 C C . PHE A 1 81 ? 18.926 -3.608 -23.087 1.00 90.44 81 PHE A C 1
ATOM 662 O O . PHE A 1 81 ? 19.588 -4.323 -23.839 1.00 90.44 81 PHE A O 1
ATOM 669 N N . MET A 1 82 ? 17.623 -3.390 -23.276 1.00 89.25 82 MET A N 1
ATOM 670 C CA . MET A 1 82 ? 16.852 -3.993 -24.364 1.00 89.25 82 MET A CA 1
ATOM 671 C C . MET A 1 82 ? 17.412 -3.616 -25.745 1.00 89.25 82 MET A C 1
ATOM 673 O O . MET A 1 82 ? 17.657 -4.493 -26.578 1.00 89.25 82 MET A O 1
ATOM 677 N N . PHE A 1 83 ? 17.679 -2.327 -25.989 1.00 90.00 83 PHE A N 1
ATOM 678 C CA . PHE A 1 83 ? 18.273 -1.873 -27.252 1.00 90.00 83 PHE A CA 1
ATOM 679 C C . PHE A 1 83 ? 19.702 -2.389 -27.437 1.00 90.00 83 PHE A C 1
ATOM 681 O O . PHE A 1 83 ? 20.081 -2.783 -28.542 1.00 90.00 83 PHE A O 1
ATOM 688 N N . SER A 1 84 ? 20.486 -2.434 -26.358 1.00 87.25 84 SER A N 1
ATOM 689 C CA . SER A 1 84 ? 21.843 -2.983 -26.384 1.00 87.25 84 SER A CA 1
ATOM 690 C C . SER A 1 84 ? 21.832 -4.475 -26.736 1.00 87.25 84 SER A C 1
ATOM 692 O O . SER A 1 84 ? 22.556 -4.897 -27.637 1.00 87.25 84 SER A O 1
ATOM 694 N N . ALA A 1 85 ? 20.960 -5.269 -26.111 1.00 87.06 85 ALA A N 1
ATOM 695 C CA . ALA A 1 85 ? 20.803 -6.693 -26.4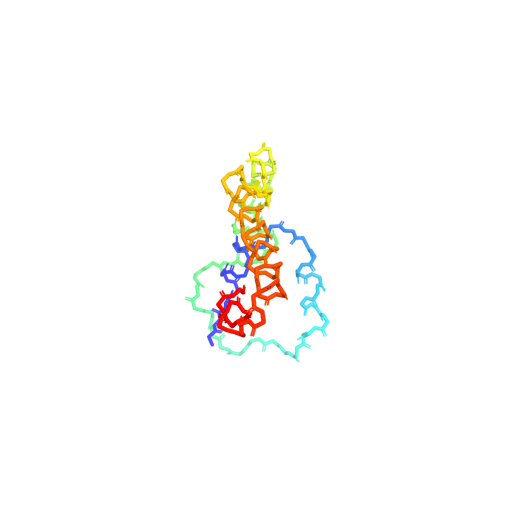06 1.00 87.06 85 ALA A CA 1
ATOM 696 C C . ALA A 1 85 ? 20.469 -6.933 -27.887 1.00 87.06 85 ALA A C 1
ATOM 698 O O . ALA A 1 85 ? 21.128 -7.740 -28.547 1.00 87.06 85 ALA A O 1
ATOM 699 N N . ALA A 1 86 ? 19.508 -6.172 -28.425 1.00 86.25 86 ALA A N 1
ATOM 700 C CA . ALA A 1 86 ? 19.111 -6.249 -29.829 1.00 86.25 86 ALA A CA 1
ATOM 701 C C . ALA A 1 86 ? 20.249 -5.855 -30.787 1.00 86.25 86 ALA A C 1
ATOM 703 O O . ALA A 1 86 ? 20.432 -6.482 -31.829 1.00 86.25 86 ALA A O 1
ATOM 704 N N . ARG A 1 87 ? 21.045 -4.835 -30.442 1.00 86.81 87 ARG A N 1
ATOM 705 C CA . ARG A 1 87 ? 22.123 -4.345 -31.311 1.00 86.81 87 ARG A CA 1
ATOM 706 C C . ARG A 1 87 ? 23.352 -5.251 -31.328 1.00 86.81 87 ARG A C 1
ATOM 708 O O . ARG A 1 87 ? 24.021 -5.326 -32.363 1.00 86.81 87 ARG A O 1
ATOM 715 N N . TYR A 1 88 ? 23.669 -5.885 -30.202 1.00 83.62 88 TYR A N 1
ATOM 716 C CA . TYR A 1 88 ? 24.874 -6.700 -30.040 1.00 83.62 88 TYR A CA 1
ATOM 717 C C . TYR A 1 88 ? 24.630 -8.207 -30.226 1.00 83.62 88 TYR A C 1
ATOM 719 O O . TYR A 1 88 ? 25.588 -8.968 -30.122 1.00 83.62 88 TYR A O 1
ATOM 727 N N . ASN A 1 89 ? 23.389 -8.647 -30.512 1.00 72.06 89 ASN A N 1
ATOM 728 C CA . ASN A 1 89 ? 22.988 -10.068 -30.571 1.00 72.06 89 ASN A CA 1
ATOM 729 C C . ASN A 1 89 ? 23.504 -10.877 -29.367 1.00 72.06 89 ASN A C 1
ATOM 731 O O . ASN A 1 89 ? 23.843 -12.055 -29.469 1.00 72.06 89 ASN A O 1
ATOM 735 N N . ASN A 1 90 ? 23.612 -10.209 -28.219 1.00 69.69 90 ASN A N 1
ATOM 736 C CA . ASN A 1 90 ? 24.217 -10.756 -27.024 1.00 69.69 90 ASN A CA 1
ATOM 737 C C . ASN A 1 90 ? 23.139 -10.872 -25.945 1.00 69.69 90 ASN A C 1
ATOM 739 O O . ASN A 1 90 ? 22.735 -9.884 -25.329 1.00 69.69 90 ASN A O 1
ATOM 743 N N . TYR A 1 91 ? 22.681 -12.105 -25.733 1.00 69.44 91 TYR A N 1
ATOM 744 C CA . TYR A 1 91 ? 21.579 -12.441 -24.833 1.00 69.44 91 TYR A CA 1
ATOM 745 C C . TYR A 1 91 ? 21.886 -12.191 -23.349 1.00 69.44 91 TYR A C 1
ATOM 747 O O . TYR A 1 91 ? 20.952 -12.123 -22.553 1.00 69.44 91 TYR A O 1
ATOM 755 N N . TYR A 1 92 ? 23.152 -11.984 -22.961 1.00 72.44 92 TYR A N 1
ATOM 756 C CA . TYR A 1 92 ? 23.498 -11.638 -21.577 1.00 72.44 92 TYR A CA 1
ATOM 757 C C . TYR A 1 92 ? 22.863 -10.312 -21.132 1.00 72.44 92 TYR A C 1
ATOM 759 O O . TYR A 1 92 ? 22.444 -10.188 -19.984 1.00 72.44 92 TYR A O 1
ATOM 767 N N . PHE A 1 93 ? 22.712 -9.347 -22.045 1.00 62.75 93 PHE A N 1
ATOM 768 C CA . PHE A 1 93 ? 22.055 -8.071 -21.743 1.00 62.75 93 PHE A CA 1
ATOM 769 C C . PHE A 1 93 ? 20.538 -8.201 -21.573 1.00 62.75 93 PHE A C 1
ATOM 771 O O . PHE A 1 93 ? 19.953 -7.415 -20.842 1.00 62.75 93 PHE A O 1
ATOM 778 N N . ALA A 1 94 ? 19.908 -9.198 -22.201 1.00 64.81 94 ALA A N 1
ATOM 779 C CA . ALA A 1 94 ? 18.482 -9.470 -22.024 1.00 64.81 94 ALA A CA 1
ATOM 780 C C . ALA A 1 94 ? 18.175 -10.204 -20.707 1.00 64.81 94 ALA A C 1
ATOM 782 O O . ALA A 1 94 ? 17.044 -10.165 -20.245 1.00 64.81 94 ALA A O 1
ATOM 783 N N . LEU A 1 95 ? 19.161 -10.890 -20.121 1.00 73.25 95 LEU A N 1
ATOM 784 C CA . LEU A 1 95 ? 18.991 -11.664 -18.888 1.00 73.25 95 LEU A CA 1
ATOM 785 C C . LEU A 1 95 ? 19.152 -10.815 -17.615 1.00 73.25 95 LEU A C 1
ATOM 787 O O . LEU A 1 95 ? 18.624 -11.182 -16.571 1.00 73.25 95 LEU A O 1
ATOM 791 N N . ILE A 1 96 ? 19.903 -9.712 -17.695 1.00 75.12 96 ILE A N 1
ATOM 792 C CA . ILE A 1 96 ? 20.164 -8.788 -16.573 1.00 75.12 96 ILE A CA 1
ATOM 793 C C . ILE A 1 96 ? 19.182 -7.598 -16.564 1.00 75.12 96 ILE A C 1
ATOM 795 O O . ILE A 1 96 ? 19.044 -6.941 -15.532 1.00 75.12 96 ILE A O 1
ATOM 799 N N . ALA A 1 97 ? 18.530 -7.321 -17.697 1.00 62.22 97 ALA A N 1
ATOM 800 C CA . ALA A 1 97 ? 17.484 -6.305 -17.834 1.00 62.22 97 ALA A CA 1
ATOM 801 C C . ALA A 1 97 ? 16.195 -6.713 -17.113 1.00 62.22 97 ALA A C 1
ATOM 803 O O . ALA A 1 97 ? 15.591 -5.822 -16.474 1.00 62.22 97 ALA A O 1
#

Radius of gyration: 21.97 Å; chains: 1; bounding box: 41×36×54 Å

Secondary structure (DSSP, 8-state):
---HHHHHHH--SSHHHHHHGGG------SPPSSS----TTSHHHHHHHHHHHHHHHTTTTPPPHHHHHHHHHHHHHHHHHHHHHHHHT-THHHHH-

InterPro domains:
  IPR053100 Cytochrome b5-related [PTHR16740] (1-97)

Sequence (97 aa):
MDITESFECSHFTQLPENLLKKFYVKDITTPRTTAFTFKDDGFFRTLKRKVKPIWEKNGGSAPTVQMKFIIDSLVTAFFIFMFSAARYNNYYFALIA

Organism: NCBI:txid96803

Foldseek 3Di:
DDCVPVVCVVDLDCVVVVVVVVVDDDDDPDDDPDPADPPCPGPVVVVSVVCSVVCVVVQNPHDDPVRVVVVVVVVVQLVVLVVVCVVVVPCVSVVVD